Protein AF-A0A1I4JBT6-F1 (afdb_monomer_lite)

Sequence (128 aa):
MGLRDLIKQRRSRVLPEEVGDAAADVIPGFFIEGQVAPKYREHLLESYRKRDGNPPRRDDNGHLRSIDETRMDRAWNDVAEAMDRSEGDIRACVLNIYEDAGEYETKPARLRHDFNEILTRAATEIED

Organism: NCBI:txid553466

Foldseek 3Di:
DDPVVVQLVDDDPQDDPLLSVLLCVLQPCCPVPPAPLNVLSSQLLNQLVVQPPPAFDADPVRHTDDSLVRSNVRSLVVSCVVVVHDSVVNCCSNLVSDPFCVVDPGSSRSSSVSSVSSVVSSVVVVVD

Structure (mmCIF, N/CA/C/O backbone):
data_AF-A0A1I4JBT6-F1
#
_entry.id   AF-A0A1I4JBT6-F1
#
loop_
_atom_site.group_PDB
_atom_site.id
_atom_site.type_symbol
_atom_site.label_atom_id
_atom_site.label_alt_id
_atom_site.label_comp_id
_atom_site.label_asym_id
_atom_site.label_entity_id
_atom_site.label_seq_id
_atom_site.pdbx_PDB_ins_code
_atom_site.Cartn_x
_atom_site.Cartn_y
_atom_site.Cartn_z
_atom_site.occupancy
_atom_site.B_iso_or_equiv
_atom_site.auth_seq_id
_atom_site.auth_comp_id
_atom_site.auth_asym_id
_atom_site.auth_atom_id
_atom_site.pdbx_PDB_model_num
ATOM 1 N N . MET A 1 1 ? -13.920 4.698 27.760 1.00 48.34 1 MET A N 1
ATOM 2 C CA . MET A 1 1 ? -13.744 4.063 26.440 1.00 48.34 1 MET A CA 1
ATOM 3 C C . MET A 1 1 ? -12.628 4.832 25.755 1.00 48.34 1 MET A C 1
ATOM 5 O O . MET A 1 1 ? -12.794 6.028 25.537 1.00 48.34 1 MET A O 1
ATOM 9 N N . GLY A 1 2 ? -11.443 4.235 25.633 1.00 43.47 2 GLY A N 1
ATOM 10 C CA . GLY A 1 2 ? -10.240 4.940 25.181 1.00 43.47 2 GLY A CA 1
ATOM 11 C C . GLY A 1 2 ? -10.212 5.101 23.663 1.00 43.47 2 GLY A C 1
ATOM 12 O O . GLY A 1 2 ? -10.814 4.311 22.947 1.00 43.47 2 GLY A O 1
ATOM 13 N N . LEU A 1 3 ? -9.474 6.089 23.152 1.00 49.47 3 LEU A N 1
ATOM 14 C CA . LEU A 1 3 ? -9.271 6.285 21.707 1.00 49.47 3 LEU A CA 1
ATOM 15 C C . LEU A 1 3 ? -8.732 5.008 21.024 1.00 49.47 3 LEU A C 1
ATOM 17 O O . LEU A 1 3 ? -9.111 4.691 19.902 1.00 49.47 3 LEU A O 1
ATOM 21 N N . ARG A 1 4 ? -7.920 4.229 21.754 1.00 45.94 4 ARG A N 1
ATOM 22 C CA . ARG A 1 4 ? -7.448 2.896 21.349 1.00 45.94 4 ARG A CA 1
ATOM 23 C C . ARG A 1 4 ? -8.580 1.878 21.176 1.00 45.94 4 ARG A C 1
ATOM 25 O O . ARG A 1 4 ? -8.490 1.065 20.272 1.00 45.94 4 ARG A O 1
ATOM 32 N N . ASP A 1 5 ? -9.649 1.939 21.969 1.00 40.62 5 ASP A N 1
ATOM 33 C CA . ASP A 1 5 ? -10.802 1.030 21.842 1.00 40.62 5 ASP A CA 1
ATOM 34 C C . ASP A 1 5 ? -11.655 1.365 20.607 1.00 40.62 5 ASP A C 1
ATOM 36 O O . ASP A 1 5 ? -12.213 0.470 19.980 1.00 40.62 5 ASP A O 1
ATOM 40 N N . LEU A 1 6 ? -11.720 2.647 20.224 1.00 47.84 6 LEU A N 1
ATOM 41 C CA . LEU A 1 6 ? -12.375 3.109 18.991 1.00 47.84 6 LEU A CA 1
ATOM 42 C C . LEU A 1 6 ? -11.575 2.745 17.730 1.00 47.84 6 LEU A C 1
ATOM 44 O O . LEU A 1 6 ? -12.175 2.472 16.693 1.00 47.84 6 LEU A O 1
ATOM 48 N N . ILE A 1 7 ? -10.242 2.707 17.829 1.00 51.06 7 ILE A N 1
ATOM 49 C CA . ILE A 1 7 ? -9.345 2.228 16.765 1.00 51.06 7 ILE A CA 1
ATOM 50 C C . ILE A 1 7 ? -9.414 0.691 16.658 1.00 51.06 7 ILE A C 1
ATOM 52 O O . ILE A 1 7 ? -9.561 0.171 15.557 1.00 51.06 7 ILE A O 1
ATOM 56 N N . LYS A 1 8 ? -9.433 -0.032 17.791 1.00 43.25 8 LYS A N 1
ATOM 57 C CA . LYS A 1 8 ? -9.537 -1.507 17.857 1.00 43.25 8 LYS A CA 1
ATOM 58 C C . LYS A 1 8 ? -10.909 -2.075 17.476 1.00 43.25 8 LYS A C 1
ATOM 60 O O . LYS A 1 8 ? -11.010 -3.243 17.118 1.00 43.25 8 LYS A O 1
ATOM 65 N N . GLN A 1 9 ? -11.987 -1.289 17.533 1.00 44.94 9 GLN A N 1
ATOM 66 C CA . GLN A 1 9 ? -13.333 -1.773 17.184 1.00 44.94 9 GLN A CA 1
ATOM 67 C C . GLN A 1 9 ? -13.582 -1.963 15.676 1.00 44.94 9 GLN A C 1
ATOM 69 O O . GLN A 1 9 ? -14.668 -2.408 15.299 1.00 44.94 9 GLN A O 1
ATOM 74 N N . ARG A 1 10 ? -12.617 -1.669 14.794 1.00 53.09 10 ARG A N 1
ATOM 75 C CA . ARG A 1 10 ? -12.803 -1.759 13.336 1.00 53.09 10 ARG A CA 1
ATOM 76 C C . ARG A 1 10 ? -11.830 -2.728 12.695 1.00 53.09 10 ARG A C 1
ATOM 78 O O . ARG A 1 10 ? -10.871 -2.341 12.043 1.00 53.09 10 ARG A O 1
ATOM 85 N N . ARG A 1 11 ? -12.155 -4.012 12.843 1.00 56.38 11 ARG A N 1
ATOM 86 C CA . ARG A 1 11 ? -11.550 -5.090 12.059 1.00 56.38 11 ARG A CA 1
ATOM 87 C C . ARG A 1 11 ? -11.737 -4.800 10.568 1.00 56.38 11 ARG A C 1
ATOM 89 O O . ARG A 1 11 ? -12.875 -4.662 10.103 1.00 56.38 11 ARG A O 1
ATOM 96 N N . SER A 1 12 ? -10.630 -4.720 9.830 1.00 60.75 12 SER A N 1
ATOM 97 C CA . SER A 1 12 ? -10.657 -4.778 8.367 1.00 60.75 12 SER A CA 1
ATOM 98 C C . SER A 1 12 ? -11.437 -6.020 7.930 1.00 60.75 12 SER A C 1
ATOM 100 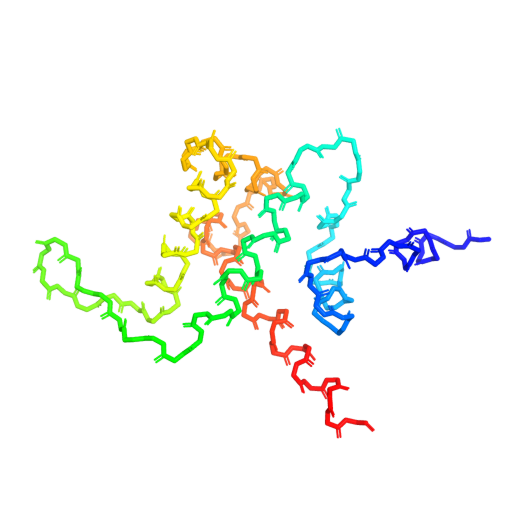O O . SER A 1 12 ? -11.332 -7.083 8.539 1.00 60.75 12 SER A O 1
ATOM 102 N N . ARG A 1 13 ? -12.244 -5.902 6.870 1.00 66.50 13 ARG A N 1
ATOM 103 C CA . ARG A 1 13 ? -12.911 -7.069 6.257 1.00 66.50 13 ARG A CA 1
ATOM 104 C C . ARG A 1 13 ? -12.031 -7.771 5.220 1.00 66.50 13 ARG A C 1
ATOM 106 O O . ARG A 1 13 ? -12.442 -8.796 4.685 1.00 66.50 13 ARG A O 1
ATOM 113 N N . VAL A 1 14 ? -10.883 -7.181 4.890 1.00 80.12 14 VAL A N 1
ATOM 114 C CA . VAL A 1 14 ? -10.028 -7.574 3.762 1.00 80.12 14 VAL A CA 1
ATOM 115 C C . VAL A 1 14 ? -8.659 -8.050 4.244 1.00 80.12 14 VAL A C 1
ATOM 117 O O . VAL A 1 14 ? -8.122 -9.000 3.678 1.00 80.12 14 VAL A O 1
ATOM 120 N N . LEU A 1 15 ? -8.110 -7.411 5.277 1.00 86.38 15 LEU A N 1
ATOM 121 C CA . LEU A 1 15 ? -6.817 -7.750 5.860 1.00 86.38 15 LEU A CA 1
ATOM 122 C C . LEU A 1 15 ? -6.984 -8.764 7.005 1.00 86.38 15 LEU A C 1
ATOM 124 O O . LEU A 1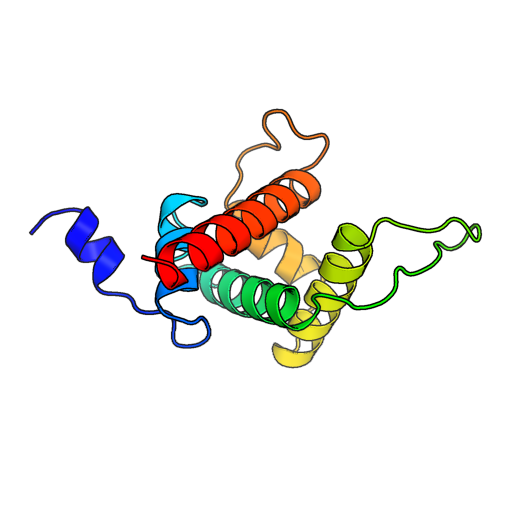 15 ? -7.983 -8.695 7.726 1.00 86.38 15 LEU A O 1
ATOM 128 N N . PRO A 1 16 ? -6.012 -9.675 7.202 1.00 88.88 16 PRO A N 1
ATOM 129 C CA . PRO A 1 16 ? -5.887 -10.431 8.447 1.00 88.88 16 PRO A CA 1
ATOM 130 C C . PRO A 1 16 ? -5.809 -9.515 9.675 1.00 88.88 16 PRO A C 1
ATOM 132 O O . PRO A 1 16 ? -5.438 -8.347 9.546 1.00 88.88 16 PRO A O 1
ATOM 135 N N . GLU A 1 17 ? -6.139 -10.047 10.853 1.00 85.44 17 GLU A N 1
ATOM 136 C CA . GLU A 1 17 ? -6.204 -9.271 12.100 1.00 85.44 17 GLU A CA 1
ATOM 137 C C . GLU A 1 17 ? -4.840 -8.655 12.439 1.00 85.44 17 GLU A C 1
ATOM 139 O O . GLU A 1 17 ? -4.748 -7.442 12.601 1.00 85.44 17 GLU A O 1
ATOM 144 N N . GLU A 1 18 ? -3.777 -9.453 12.375 1.00 88.88 18 GLU A N 1
ATOM 145 C CA . GLU A 1 18 ? -2.391 -9.049 12.626 1.00 88.88 18 GLU A CA 1
ATOM 146 C C . GLU A 1 18 ? -1.901 -7.956 11.658 1.00 88.88 18 GLU A C 1
ATOM 148 O O . GLU A 1 18 ? -1.221 -7.002 12.034 1.00 88.88 18 GLU A O 1
ATOM 153 N N . VAL A 1 19 ? -2.312 -8.029 10.389 1.00 90.50 19 VAL A N 1
ATOM 154 C CA . VAL A 1 19 ? -1.959 -7.015 9.385 1.00 90.50 19 VAL A CA 1
ATOM 155 C C . VAL A 1 19 ? -2.751 -5.729 9.616 1.00 90.50 19 VAL A C 1
ATOM 157 O O . VAL A 1 19 ? -2.228 -4.635 9.407 1.00 90.50 19 VAL A O 1
ATOM 160 N N . GLY A 1 20 ? -4.015 -5.849 10.025 1.00 88.56 20 GLY A N 1
ATOM 161 C CA . GLY A 1 20 ? -4.869 -4.713 10.352 1.00 88.56 20 GLY A CA 1
ATOM 162 C C . GLY A 1 20 ? -4.367 -3.940 11.570 1.00 88.56 20 GLY A C 1
ATOM 163 O O . GLY A 1 20 ? -4.287 -2.712 11.512 1.00 88.56 20 GLY A O 1
ATOM 164 N N . ASP A 1 21 ? -3.980 -4.646 12.631 1.00 87.88 21 ASP A N 1
ATOM 165 C CA . ASP A 1 21 ? -3.444 -4.045 13.854 1.00 87.88 21 ASP A CA 1
ATOM 166 C C . ASP A 1 21 ? -2.107 -3.342 13.575 1.00 87.88 21 ASP A C 1
ATOM 168 O O . ASP A 1 21 ? -1.967 -2.146 13.853 1.00 87.88 21 ASP A O 1
ATOM 172 N N . ALA A 1 22 ? -1.183 -4.011 12.876 1.00 89.94 22 ALA A N 1
ATOM 173 C CA . ALA A 1 22 ? 0.066 -3.392 12.437 1.00 89.94 22 ALA A CA 1
ATOM 174 C C . ALA A 1 22 ? -0.169 -2.169 11.522 1.00 89.94 22 ALA A C 1
ATOM 176 O O . ALA A 1 22 ? 0.532 -1.161 11.640 1.00 89.94 22 ALA A O 1
ATOM 177 N N . ALA A 1 23 ? -1.175 -2.204 10.639 1.00 90.06 23 ALA A N 1
ATOM 178 C CA . ALA A 1 23 ? -1.524 -1.071 9.777 1.00 90.06 23 ALA A CA 1
ATOM 179 C C . ALA A 1 23 ? -2.024 0.150 10.558 1.00 90.06 23 ALA A C 1
ATOM 181 O O . ALA A 1 23 ? -1.657 1.280 10.222 1.00 90.06 23 ALA A O 1
ATOM 182 N N . ALA A 1 24 ? -2.836 -0.063 11.598 1.00 87.94 24 ALA A N 1
ATOM 183 C CA . ALA A 1 24 ? -3.312 1.011 12.465 1.00 87.94 24 ALA A CA 1
ATOM 184 C C . ALA A 1 24 ? -2.170 1.675 13.251 1.00 87.94 24 ALA A C 1
ATOM 186 O O . ALA A 1 24 ? -2.219 2.885 13.489 1.00 87.94 24 ALA A O 1
ATOM 187 N N . ASP A 1 25 ? -1.155 0.894 13.625 1.00 88.19 25 ASP A N 1
ATOM 188 C CA . ASP A 1 25 ? -0.005 1.361 14.394 1.00 88.19 25 ASP A CA 1
ATOM 189 C C . ASP A 1 25 ? 1.033 2.100 13.539 1.00 88.19 25 ASP A C 1
ATOM 191 O O . ASP A 1 25 ? 1.557 3.130 13.968 1.00 88.19 25 ASP A O 1
ATOM 195 N N . VAL A 1 26 ? 1.335 1.601 12.335 1.00 90.25 26 VAL A N 1
ATOM 196 C CA . VAL A 1 26 ? 2.346 2.203 11.443 1.00 90.25 26 VAL A CA 1
ATOM 197 C C . VAL A 1 26 ? 1.809 3.446 10.739 1.00 90.25 26 VAL A C 1
ATOM 199 O O . VAL A 1 26 ? 2.521 4.440 10.608 1.00 90.25 26 VAL A O 1
ATOM 202 N N . ILE A 1 27 ? 0.548 3.421 10.298 1.00 88.81 27 ILE A N 1
ATOM 203 C CA . ILE A 1 27 ? -0.069 4.533 9.572 1.00 88.81 27 ILE A CA 1
ATOM 204 C C . ILE A 1 27 ? -1.241 5.074 10.403 1.00 88.81 27 ILE A C 1
ATOM 206 O O . ILE A 1 27 ? -2.383 4.620 10.245 1.00 88.81 27 ILE A O 1
ATOM 210 N N . PRO A 1 28 ? -1.007 6.090 11.260 1.00 81.12 28 PRO A N 1
ATOM 211 C CA . PRO A 1 28 ? -2.073 6.736 12.006 1.00 81.12 28 PRO A CA 1
ATOM 212 C C . PRO A 1 28 ? -3.166 7.236 11.062 1.00 81.12 28 PRO A C 1
ATOM 214 O O . PRO A 1 28 ? -2.955 8.103 10.217 1.00 81.12 28 PRO A O 1
ATOM 217 N N . GLY A 1 29 ? -4.356 6.663 11.204 1.00 80.06 29 GLY A N 1
ATOM 218 C CA . GLY A 1 29 ? -5.507 7.018 10.388 1.00 80.06 29 GLY A CA 1
ATOM 219 C C . GLY A 1 29 ? -5.731 6.162 9.142 1.00 80.06 29 GLY A C 1
ATOM 220 O O . GLY A 1 29 ? -6.561 6.519 8.298 1.00 80.06 29 GLY A O 1
ATOM 221 N N . PHE A 1 30 ? -5.062 5.009 9.051 1.00 83.56 30 PHE A N 1
ATOM 222 C CA . PHE A 1 30 ? -5.305 4.005 8.013 1.00 83.56 30 PHE A CA 1
ATOM 223 C C . PHE A 1 30 ? -6.809 3.716 7.825 1.00 83.56 30 PHE A C 1
ATOM 225 O O . PHE A 1 30 ? -7.297 3.690 6.694 1.00 83.56 30 PHE A O 1
ATOM 232 N N . PHE A 1 31 ? -7.555 3.648 8.938 1.00 80.00 31 PHE A N 1
ATOM 233 C CA . PHE A 1 31 ? -8.993 3.354 9.001 1.00 80.00 31 PHE A CA 1
ATOM 234 C C . PHE A 1 31 ? -9.907 4.566 9.308 1.00 80.00 31 PHE A C 1
ATOM 236 O O . PHE A 1 31 ? -11.003 4.378 9.842 1.00 80.00 31 PHE A O 1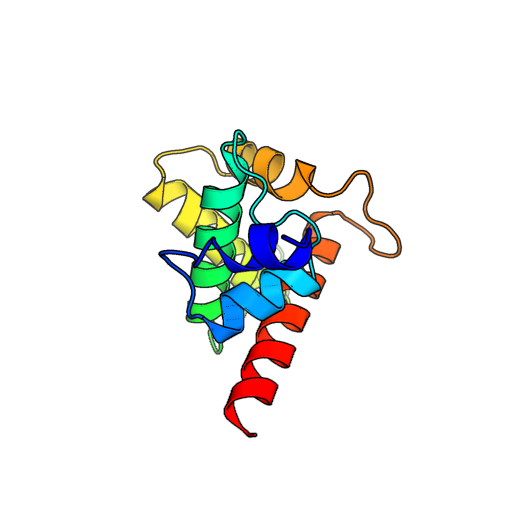
ATOM 243 N N . ILE A 1 32 ? -9.503 5.817 9.026 1.00 75.56 32 ILE A N 1
ATOM 244 C CA . ILE A 1 32 ? -10.375 6.992 9.276 1.00 75.56 32 ILE A CA 1
ATOM 245 C C . ILE A 1 32 ? -11.658 6.897 8.439 1.00 75.56 32 ILE A C 1
ATOM 247 O O . ILE A 1 32 ? -11.655 7.118 7.228 1.00 75.56 32 ILE A O 1
ATOM 251 N N . GLU A 1 33 ? -12.775 6.590 9.099 1.00 57.81 33 GLU A N 1
ATOM 252 C CA . GLU A 1 33 ? -14.088 6.518 8.460 1.00 57.81 33 GLU A CA 1
ATOM 253 C C . GLU A 1 33 ? -14.596 7.876 7.964 1.00 57.81 33 GLU A C 1
ATOM 255 O O . GLU A 1 33 ? -14.210 8.937 8.450 1.00 57.81 33 GLU A O 1
ATOM 260 N N . GLY A 1 34 ? -15.499 7.830 6.982 1.00 56.75 34 GLY A N 1
ATOM 261 C CA . GLY A 1 34 ? -16.052 9.016 6.321 1.00 56.75 34 GLY A CA 1
ATOM 262 C C . GLY A 1 34 ? -15.246 9.467 5.101 1.00 56.75 34 GLY A C 1
ATOM 263 O O . GLY A 1 34 ? -15.722 10.294 4.328 1.00 56.75 34 GLY A O 1
ATOM 264 N N . GLN A 1 35 ? -14.071 8.876 4.874 1.00 63.69 35 GLN A N 1
ATOM 265 C CA . GLN A 1 35 ? -13.311 9.018 3.635 1.00 63.69 35 GLN A CA 1
ATOM 266 C C . GLN A 1 35 ? -13.447 7.752 2.778 1.00 63.69 35 GLN A C 1
ATOM 268 O O . GLN A 1 35 ? -13.641 6.657 3.296 1.00 63.69 35 GLN A O 1
ATOM 273 N N . VAL A 1 36 ? -13.350 7.884 1.451 1.00 63.56 36 VAL A N 1
ATOM 274 C CA . VAL A 1 36 ? -13.318 6.728 0.524 1.00 63.56 36 VAL A CA 1
ATOM 275 C C . VAL A 1 36 ? -11.960 6.013 0.585 1.00 63.56 36 VAL A C 1
ATOM 277 O O . VAL A 1 36 ? -11.860 4.810 0.354 1.00 63.56 36 VAL A O 1
ATOM 280 N N . ALA A 1 37 ? -10.916 6.752 0.959 1.00 75.00 37 ALA A N 1
ATOM 281 C CA . ALA A 1 37 ? -9.531 6.307 0.957 1.00 75.00 37 ALA A CA 1
ATOM 282 C C . ALA A 1 37 ? -9.190 5.066 1.817 1.00 75.00 37 ALA A C 1
ATOM 284 O O . ALA A 1 37 ? -8.344 4.300 1.359 1.00 75.00 37 ALA A O 1
ATOM 285 N N . PRO A 1 38 ? -9.812 4.793 2.987 1.00 81.69 38 PRO A N 1
ATOM 286 C CA . PRO A 1 38 ? -9.532 3.592 3.779 1.00 81.69 38 PRO A CA 1
ATOM 287 C C . PRO A 1 38 ? -9.740 2.303 2.988 1.00 81.69 38 PRO A C 1
ATOM 289 O O . PRO A 1 38 ? -8.865 1.447 2.981 1.00 81.69 38 PRO A O 1
ATOM 292 N N . LYS A 1 39 ? -10.825 2.212 2.203 1.00 87.19 39 LYS A N 1
ATOM 293 C CA . LYS A 1 39 ? -11.080 1.032 1.364 1.00 87.19 39 LYS A CA 1
ATOM 294 C C . LYS A 1 39 ? -9.954 0.815 0.359 1.00 87.19 39 LYS A C 1
ATOM 296 O O . LYS A 1 39 ? -9.474 -0.301 0.207 1.00 87.19 39 LYS A O 1
ATOM 301 N N . TYR A 1 40 ? -9.504 1.877 -0.307 1.00 90.69 40 TYR A N 1
ATOM 302 C CA . TYR A 1 40 ? -8.393 1.769 -1.250 1.00 90.69 40 TYR A CA 1
ATOM 303 C C . TYR A 1 40 ? -7.091 1.365 -0.557 1.00 90.69 40 TYR A C 1
ATOM 305 O O . TYR A 1 40 ? -6.374 0.535 -1.100 1.00 90.69 40 TYR A O 1
ATOM 313 N N . ARG A 1 41 ? -6.807 1.886 0.644 1.00 91.50 41 ARG A N 1
ATOM 314 C CA . ARG A 1 41 ? -5.619 1.514 1.432 1.00 91.50 41 ARG A CA 1
ATOM 315 C C . ARG A 1 41 ? -5.648 0.046 1.850 1.00 91.50 41 ARG A C 1
ATOM 317 O O . ARG A 1 41 ? -4.655 -0.645 1.658 1.00 91.50 41 ARG A O 1
ATOM 324 N N . GLU A 1 42 ? -6.788 -0.437 2.341 1.00 91.94 42 GLU A N 1
ATOM 325 C CA . GLU A 1 42 ? -6.986 -1.843 2.713 1.00 91.94 42 GLU A CA 1
ATOM 326 C C . GLU A 1 42 ? -6.785 -2.776 1.514 1.00 91.94 42 GLU A C 1
ATOM 328 O O . GLU A 1 42 ? -5.987 -3.712 1.576 1.00 91.94 42 GLU A O 1
ATOM 333 N N . HIS A 1 43 ? -7.459 -2.496 0.394 1.00 92.06 43 HIS A N 1
ATOM 334 C CA . HIS A 1 43 ? -7.319 -3.296 -0.822 1.00 92.06 43 HIS A CA 1
ATOM 335 C C . HIS A 1 43 ? -5.901 -3.233 -1.394 1.00 92.06 43 HIS A C 1
ATOM 337 O O . HIS A 1 43 ? -5.400 -4.247 -1.878 1.00 92.06 43 HIS A O 1
ATOM 343 N N . LEU A 1 44 ? -5.237 -2.078 -1.315 1.00 94.25 44 LEU A N 1
ATOM 344 C CA . LEU A 1 44 ? -3.868 -1.915 -1.792 1.00 94.25 44 LEU A CA 1
ATOM 345 C C . LEU A 1 44 ? -2.874 -2.690 -0.937 1.00 94.25 44 LEU A C 1
ATOM 347 O O . LEU A 1 44 ? -2.038 -3.389 -1.499 1.00 94.25 44 LEU A O 1
ATOM 351 N N . LEU A 1 45 ? -2.978 -2.615 0.390 1.00 94.56 45 LEU A N 1
ATOM 352 C CA . LEU A 1 45 ? -2.112 -3.368 1.292 1.00 94.56 45 LEU A CA 1
ATOM 353 C C . LEU A 1 45 ? -2.308 -4.876 1.117 1.00 94.56 45 LEU A C 1
ATOM 355 O O . LEU A 1 45 ? -1.329 -5.612 1.033 1.00 94.56 45 LEU A O 1
ATOM 359 N N . GLU A 1 46 ? -3.548 -5.342 0.964 1.00 94.19 46 GLU A N 1
ATOM 360 C CA . GLU A 1 46 ? -3.823 -6.760 0.715 1.00 94.19 46 GLU A CA 1
ATOM 361 C C . GLU A 1 46 ? -3.277 -7.223 -0.644 1.00 94.19 46 GLU A C 1
ATOM 363 O O . GLU A 1 46 ? -2.668 -8.289 -0.769 1.00 94.19 46 GLU A O 1
ATOM 368 N N . SER A 1 47 ? -3.475 -6.404 -1.675 1.00 93.31 47 SER A N 1
ATOM 369 C CA . SER A 1 47 ? -2.979 -6.639 -3.031 1.00 93.31 47 SER A CA 1
ATOM 370 C C . SER A 1 47 ? -1.448 -6.625 -3.092 1.00 93.31 47 SER A C 1
ATOM 372 O O . SER A 1 47 ? -0.839 -7.433 -3.797 1.00 93.31 47 SER A O 1
ATOM 374 N N . TYR A 1 48 ? -0.814 -5.747 -2.313 1.00 94.88 48 TYR A N 1
ATOM 375 C CA . TYR A 1 48 ? 0.627 -5.704 -2.116 1.00 94.88 48 TYR A CA 1
ATOM 376 C C . TYR A 1 48 ? 1.092 -6.973 -1.403 1.00 94.88 48 TYR A C 1
ATOM 378 O O . TYR A 1 48 ? 1.917 -7.705 -1.948 1.00 94.88 48 TYR A O 1
ATOM 386 N N . ARG A 1 49 ? 0.502 -7.319 -0.253 1.00 93.44 49 ARG A N 1
ATOM 387 C CA . ARG A 1 49 ? 0.815 -8.523 0.533 1.00 93.44 49 ARG A CA 1
ATOM 388 C C . ARG A 1 49 ? 0.846 -9.786 -0.326 1.00 93.44 49 ARG A C 1
ATOM 390 O O . ARG A 1 49 ? 1.874 -10.452 -0.375 1.00 93.44 49 ARG A O 1
ATOM 397 N N . LYS A 1 50 ? -0.219 -10.040 -1.093 1.00 91.25 50 LYS A N 1
ATOM 398 C CA . LYS A 1 50 ? -0.368 -11.220 -1.971 1.00 91.25 50 LYS A CA 1
ATOM 399 C C . LYS A 1 50 ? 0.693 -11.360 -3.062 1.00 91.25 50 LYS A C 1
ATOM 401 O O . LYS A 1 50 ? 0.817 -12.424 -3.658 1.00 91.25 50 LYS A O 1
ATOM 406 N N . ARG A 1 51 ? 1.428 -10.290 -3.361 1.00 87.12 51 ARG A N 1
ATOM 407 C CA . ARG A 1 51 ? 2.434 -10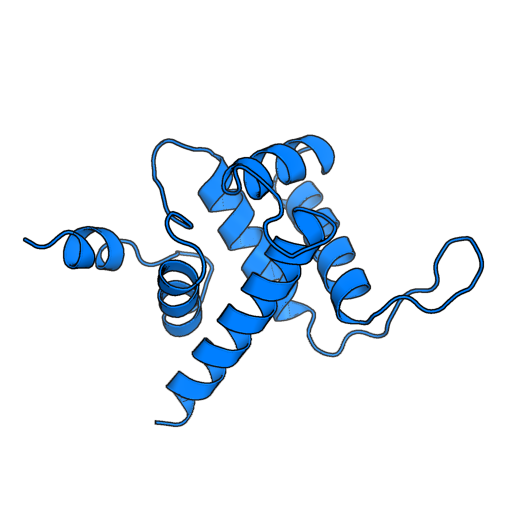.254 -4.428 1.00 87.12 51 ARG A CA 1
ATOM 408 C C . ARG A 1 51 ? 3.857 -10.507 -3.971 1.00 87.12 51 ARG A C 1
ATOM 410 O O . ARG A 1 51 ? 4.773 -10.306 -4.775 1.00 87.12 51 ARG A O 1
ATOM 417 N N . ASP A 1 52 ? 4.036 -10.899 -2.720 1.00 84.62 52 ASP A N 1
ATOM 418 C CA . ASP A 1 52 ? 5.348 -11.272 -2.225 1.00 84.62 52 ASP A CA 1
ATOM 419 C C . ASP A 1 52 ? 5.980 -12.380 -3.086 1.00 84.62 52 ASP A C 1
ATOM 421 O O . ASP A 1 52 ? 5.283 -13.260 -3.592 1.00 84.62 52 ASP A O 1
ATOM 425 N N . GLY A 1 53 ? 7.291 -12.298 -3.320 1.00 77.00 53 GLY A N 1
ATOM 426 C CA . GLY A 1 53 ? 8.028 -13.273 -4.138 1.00 77.00 53 GLY A CA 1
ATOM 427 C C . GLY A 1 53 ? 7.861 -13.162 -5.663 1.00 77.00 53 GLY A C 1
ATOM 428 O O . GLY A 1 53 ? 8.481 -13.930 -6.401 1.00 77.00 53 GLY A O 1
ATOM 429 N N . ASN A 1 54 ? 7.078 -12.208 -6.181 1.00 80.88 54 ASN A N 1
ATOM 430 C CA . ASN A 1 54 ? 6.976 -12.018 -7.630 1.00 80.88 54 ASN A CA 1
ATOM 431 C C . ASN A 1 54 ? 8.258 -11.410 -8.233 1.00 80.88 54 ASN A C 1
ATOM 433 O O . ASN A 1 54 ? 8.827 -10.479 -7.660 1.00 80.88 54 ASN A O 1
ATOM 437 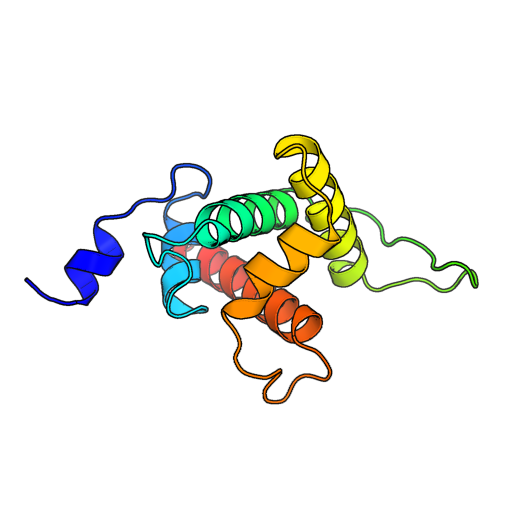N N . PRO A 1 55 ? 8.666 -11.826 -9.449 1.00 79.88 55 PRO A N 1
ATOM 438 C CA . PRO A 1 55 ? 9.885 -11.319 -10.065 1.00 79.88 55 PRO A CA 1
ATOM 439 C C . PRO A 1 55 ? 9.778 -9.818 -10.393 1.00 79.88 55 PRO A C 1
ATOM 441 O O . PRO A 1 55 ? 8.681 -9.341 -10.749 1.00 79.88 55 PRO A O 1
ATOM 444 N N . PRO A 1 56 ? 10.903 -9.078 -10.313 1.00 84.75 56 PRO A N 1
ATOM 445 C CA . PRO A 1 56 ? 10.958 -7.665 -10.668 1.00 84.75 56 PRO A CA 1
ATOM 446 C C . PRO A 1 56 ? 10.653 -7.453 -12.155 1.00 84.75 56 PRO A C 1
ATOM 448 O O . PRO A 1 56 ? 10.921 -8.317 -12.996 1.00 84.75 56 PRO A O 1
ATOM 451 N N . ARG A 1 57 ? 10.080 -6.294 -12.492 1.00 80.38 57 ARG A N 1
ATOM 452 C CA . ARG A 1 57 ? 9.888 -5.866 -13.884 1.00 80.38 57 ARG A CA 1
ATOM 453 C C . ARG A 1 57 ? 11.081 -5.039 -14.351 1.00 80.38 57 ARG A C 1
ATOM 455 O O . ARG A 1 57 ? 11.794 -4.439 -13.549 1.00 80.38 57 ARG A O 1
ATOM 462 N N . ARG A 1 58 ? 11.275 -5.011 -15.668 1.00 83.56 58 ARG A N 1
ATOM 463 C CA . ARG A 1 58 ? 12.156 -4.033 -16.305 1.00 83.56 58 ARG A CA 1
ATOM 464 C C . ARG A 1 58 ? 11.381 -2.743 -16.561 1.00 83.56 58 ARG A C 1
ATOM 466 O O . ARG A 1 58 ? 10.178 -2.809 -16.813 1.00 83.56 58 ARG A O 1
ATOM 473 N N . ASP A 1 59 ? 12.054 -1.607 -16.443 1.00 81.50 59 ASP A N 1
ATOM 474 C CA . ASP A 1 59 ? 11.540 -0.321 -16.911 1.00 81.50 59 ASP A CA 1
ATOM 475 C C . ASP A 1 59 ? 11.589 -0.232 -18.450 1.00 81.50 59 ASP A C 1
ATOM 477 O O . ASP A 1 59 ? 12.084 -1.140 -19.128 1.00 81.50 59 ASP A O 1
ATOM 481 N N . ASP A 1 60 ? 11.094 0.879 -18.998 1.00 82.06 60 ASP A N 1
ATOM 482 C CA . ASP A 1 60 ? 11.068 1.132 -20.446 1.00 82.06 60 ASP A CA 1
ATOM 483 C C . ASP A 1 60 ? 12.475 1.239 -21.066 1.00 82.06 60 ASP A C 1
ATOM 485 O O . ASP A 1 60 ? 12.642 1.077 -22.274 1.00 82.06 60 ASP A O 1
ATOM 489 N N . ASN A 1 61 ? 13.502 1.453 -20.237 1.00 83.06 61 ASN A N 1
ATOM 490 C CA . ASN A 1 61 ? 14.910 1.508 -20.628 1.00 83.06 61 ASN A CA 1
ATOM 491 C C . ASN A 1 61 ? 15.626 0.152 -20.459 1.00 83.06 61 ASN A C 1
ATOM 493 O O . ASN A 1 61 ? 16.823 0.038 -20.722 1.00 83.06 61 ASN A O 1
ATOM 497 N N . GLY A 1 62 ? 14.910 -0.890 -20.025 1.00 82.00 62 GLY A N 1
ATOM 498 C CA . GLY A 1 62 ? 15.437 -2.234 -19.817 1.00 82.00 62 GLY A CA 1
ATOM 499 C C . GLY A 1 62 ? 16.139 -2.468 -18.473 1.00 82.00 62 GLY A C 1
ATOM 500 O O . GLY A 1 62 ? 16.636 -3.585 -18.262 1.00 82.00 62 GLY A O 1
ATOM 501 N N . HIS A 1 63 ? 16.166 -1.490 -17.562 1.00 82.81 63 HIS A N 1
ATOM 502 C CA . HIS A 1 63 ? 16.731 -1.624 -16.217 1.00 82.81 63 HIS A CA 1
ATOM 503 C C . HIS A 1 63 ? 15.796 -2.396 -15.292 1.00 82.81 63 HIS A C 1
ATOM 505 O O . HIS A 1 63 ? 14.580 -2.229 -15.325 1.00 82.81 63 HIS A O 1
ATOM 511 N N . LEU A 1 64 ? 16.367 -3.238 -14.431 1.00 82.56 64 LEU A N 1
ATOM 512 C CA . LEU A 1 64 ? 15.607 -3.941 -13.401 1.00 82.56 64 LEU A CA 1
ATOM 513 C C . LEU A 1 64 ? 15.148 -2.956 -12.325 1.00 82.56 64 LEU A C 1
ATOM 515 O O . LEU A 1 64 ? 15.972 -2.296 -11.696 1.00 82.56 64 LEU A O 1
ATOM 519 N N . ARG A 1 65 ? 13.836 -2.898 -12.093 1.00 81.38 65 ARG A N 1
ATOM 520 C CA . ARG A 1 65 ? 13.257 -2.176 -10.958 1.00 81.38 65 ARG A CA 1
ATOM 521 C C . ARG A 1 65 ? 13.343 -3.014 -9.693 1.00 81.38 65 ARG A C 1
ATOM 523 O O . ARG A 1 65 ? 13.443 -4.242 -9.763 1.00 81.38 65 ARG A O 1
ATOM 530 N N . SER A 1 66 ? 13.269 -2.364 -8.532 1.00 85.69 66 SER A N 1
ATOM 531 C CA . SER A 1 66 ? 13.224 -3.109 -7.273 1.00 85.69 66 SER A CA 1
ATOM 532 C C . SER A 1 66 ? 11.972 -3.996 -7.205 1.00 85.69 66 SER A C 1
ATOM 534 O O . SER A 1 66 ? 10.947 -3.744 -7.859 1.00 85.69 66 SER A O 1
ATOM 536 N N . ILE A 1 67 ? 12.068 -5.071 -6.420 1.00 88.38 67 ILE A N 1
ATOM 537 C CA . ILE A 1 67 ? 10.958 -6.006 -6.207 1.00 88.38 67 ILE A CA 1
ATOM 538 C C . ILE A 1 67 ? 9.764 -5.250 -5.619 1.00 88.38 67 ILE A C 1
ATOM 540 O O . ILE A 1 67 ? 8.666 -5.350 -6.159 1.00 88.38 67 ILE A O 1
ATOM 544 N N . ASP A 1 68 ? 9.996 -4.415 -4.608 1.00 87.81 68 ASP A N 1
ATOM 545 C CA . ASP A 1 68 ? 8.941 -3.675 -3.912 1.00 87.81 68 ASP A CA 1
ATOM 546 C C . ASP A 1 68 ? 8.272 -2.618 -4.794 1.00 87.81 68 ASP A C 1
ATOM 548 O O . ASP A 1 68 ? 7.056 -2.442 -4.746 1.00 87.81 68 ASP A O 1
ATOM 552 N N . GLU A 1 69 ? 9.024 -1.937 -5.661 1.00 86.94 69 GLU A N 1
ATOM 553 C CA . GLU A 1 69 ? 8.437 -1.027 -6.653 1.00 86.94 69 GLU A CA 1
ATOM 554 C C . GLU A 1 69 ? 7.546 -1.765 -7.638 1.00 86.94 69 GLU A C 1
ATOM 556 O O . GLU A 1 69 ? 6.425 -1.343 -7.915 1.00 86.94 69 GLU A O 1
ATOM 561 N N . THR A 1 70 ? 8.034 -2.896 -8.144 1.00 89.19 70 THR A N 1
ATOM 562 C CA . THR A 1 70 ? 7.263 -3.729 -9.063 1.00 89.19 70 THR A CA 1
ATOM 563 C C . THR A 1 70 ? 5.999 -4.256 -8.382 1.00 89.19 70 THR A C 1
ATOM 565 O O . THR A 1 70 ? 4.923 -4.303 -8.983 1.00 89.19 70 THR A O 1
ATOM 568 N N . ARG A 1 71 ? 6.128 -4.674 -7.124 1.00 91.56 71 ARG A N 1
ATOM 569 C CA . ARG A 1 71 ? 5.045 -5.177 -6.283 1.00 91.56 71 ARG A CA 1
ATOM 570 C C . ARG A 1 71 ? 3.981 -4.105 -6.064 1.00 91.56 71 ARG A C 1
ATOM 572 O O . ARG A 1 71 ? 2.803 -4.387 -6.271 1.00 91.56 71 ARG A O 1
ATOM 579 N N . MET A 1 72 ? 4.404 -2.887 -5.732 1.00 92.75 72 MET A N 1
ATOM 580 C CA . MET A 1 72 ? 3.534 -1.730 -5.529 1.00 92.75 72 MET A CA 1
ATOM 581 C C . MET A 1 72 ? 2.800 -1.335 -6.815 1.00 92.75 72 MET A C 1
ATOM 583 O O . MET A 1 72 ? 1.583 -1.188 -6.800 1.00 92.75 72 MET A O 1
ATOM 587 N N . ASP A 1 73 ? 3.492 -1.250 -7.951 1.00 91.06 73 ASP A N 1
ATOM 588 C CA . ASP A 1 73 ? 2.856 -0.892 -9.226 1.00 91.06 73 ASP A CA 1
ATOM 589 C C . ASP A 1 73 ? 1.808 -1.908 -9.668 1.00 91.06 73 ASP A C 1
ATOM 591 O O . ASP A 1 73 ? 0.733 -1.544 -10.144 1.00 91.06 73 ASP A O 1
ATOM 595 N N . ARG A 1 74 ? 2.083 -3.201 -9.488 1.00 92.19 74 ARG A N 1
ATOM 596 C CA . ARG A 1 74 ? 1.071 -4.221 -9.767 1.00 92.19 74 ARG A CA 1
ATOM 597 C C . ARG A 1 74 ? -0.098 -4.138 -8.777 1.00 92.19 74 ARG A C 1
ATOM 599 O O . ARG A 1 74 ? -1.226 -4.392 -9.181 1.00 92.19 74 ARG A O 1
ATOM 606 N N . ALA A 1 75 ? 0.150 -3.784 -7.514 1.00 94.44 75 ALA A N 1
ATOM 607 C CA . ALA A 1 75 ? -0.915 -3.608 -6.531 1.00 94.44 75 ALA A CA 1
ATOM 608 C C . ALA A 1 75 ? -1.843 -2.439 -6.896 1.00 94.44 75 ALA A C 1
ATOM 610 O O . ALA A 1 75 ? -3.060 -2.594 -6.813 1.00 94.44 75 ALA A O 1
ATOM 611 N N . TRP A 1 76 ? -1.290 -1.313 -7.361 1.00 94.31 76 TRP A N 1
ATOM 612 C CA . TRP A 1 76 ? -2.074 -0.173 -7.845 1.00 94.31 76 TRP A CA 1
ATOM 613 C C . TRP A 1 76 ? -2.999 -0.547 -9.003 1.00 94.31 76 TRP A C 1
ATOM 615 O O . TRP A 1 76 ? -4.186 -0.227 -8.954 1.00 94.31 76 TRP A O 1
ATOM 625 N N . ASN A 1 77 ? -2.471 -1.263 -10.001 1.00 93.31 77 ASN A N 1
ATOM 626 C CA . ASN A 1 77 ? -3.248 -1.708 -11.159 1.00 93.31 77 ASN A CA 1
ATOM 627 C C . ASN A 1 77 ? -4.420 -2.614 -10.752 1.00 93.31 77 ASN A C 1
ATOM 629 O O . ASN A 1 77 ? -5.547 -2.387 -11.179 1.00 93.31 77 ASN A O 1
ATOM 633 N 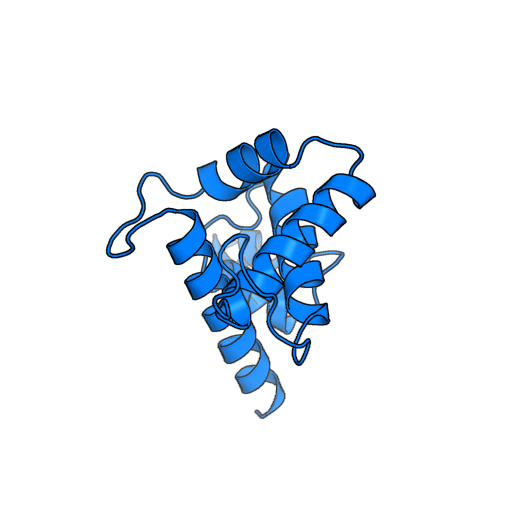N . ASP A 1 78 ? -4.181 -3.585 -9.870 1.00 92.88 78 ASP A N 1
ATOM 634 C CA . ASP A 1 78 ? -5.238 -4.486 -9.402 1.00 92.88 78 ASP A CA 1
ATOM 635 C C . ASP A 1 78 ? -6.347 -3.768 -8.649 1.00 92.88 78 ASP A C 1
ATOM 637 O O . ASP A 1 78 ? -7.516 -4.103 -8.801 1.00 92.88 78 ASP A O 1
ATOM 641 N N . VAL A 1 79 ? -5.992 -2.803 -7.798 1.00 93.25 79 VAL A N 1
ATOM 642 C CA . VAL A 1 79 ? -7.001 -2.051 -7.047 1.00 93.25 79 VAL A CA 1
ATOM 643 C C . VAL A 1 79 ? -7.786 -1.139 -7.985 1.00 93.25 79 VAL A C 1
ATOM 645 O O . VAL A 1 79 ? -8.993 -0.999 -7.809 1.00 93.25 79 VAL A O 1
ATOM 648 N N . ALA A 1 80 ? -7.132 -0.554 -8.991 1.00 93.12 80 ALA A N 1
ATOM 649 C CA . ALA A 1 80 ? -7.798 0.223 -10.031 1.00 93.12 80 ALA A CA 1
ATOM 650 C C . ALA A 1 80 ? -8.823 -0.614 -10.804 1.00 93.12 80 ALA A C 1
ATOM 652 O O . ALA A 1 80 ? -9.975 -0.198 -10.937 1.00 93.12 80 ALA A O 1
ATOM 653 N N . GLU A 1 81 ? -8.436 -1.820 -11.220 1.00 92.75 81 GLU A N 1
ATOM 654 C CA . GLU A 1 81 ? -9.322 -2.764 -11.899 1.00 92.75 81 GLU A CA 1
ATOM 655 C C . GLU A 1 81 ? -10.462 -3.240 -10.985 1.00 92.75 81 GLU A C 1
ATOM 657 O O . GLU A 1 81 ? -11.632 -3.154 -11.352 1.00 92.75 81 GLU A O 1
ATOM 662 N N . ALA A 1 82 ? -10.148 -3.674 -9.762 1.00 90.19 82 ALA A N 1
ATOM 663 C CA . ALA A 1 82 ? -11.135 -4.205 -8.822 1.00 90.19 82 ALA A CA 1
ATOM 664 C C . ALA A 1 82 ? -12.171 -3.162 -8.372 1.00 90.19 82 ALA A C 1
ATOM 666 O O . ALA A 1 82 ? -13.300 -3.521 -8.037 1.00 90.19 82 ALA A O 1
ATOM 667 N N . MET A 1 83 ? -11.790 -1.883 -8.336 1.00 87.88 83 MET A N 1
ATOM 668 C CA . MET A 1 83 ? -12.654 -0.792 -7.882 1.00 87.88 83 MET A CA 1
ATOM 669 C C . MET A 1 83 ? -13.305 -0.015 -9.033 1.00 87.88 83 MET A C 1
ATOM 671 O O . MET A 1 83 ? -14.069 0.909 -8.750 1.00 87.88 83 MET A O 1
ATOM 675 N N . ASP A 1 84 ? -13.019 -0.369 -10.293 1.00 90.69 84 ASP A N 1
ATOM 676 C CA . ASP A 1 84 ? -13.484 0.337 -11.496 1.00 90.69 84 ASP A CA 1
ATOM 677 C C . ASP A 1 84 ? -13.214 1.855 -11.415 1.00 90.69 84 ASP A C 1
ATOM 679 O O . ASP A 1 84 ? -14.104 2.719 -11.486 1.00 90.69 84 ASP A O 1
ATOM 683 N N . ARG A 1 85 ? -11.952 2.197 -11.131 1.00 91.69 85 ARG A N 1
ATOM 684 C CA . ARG A 1 85 ? -11.487 3.576 -10.924 1.00 91.69 85 ARG A CA 1
ATOM 685 C C . ARG A 1 85 ? -10.120 3.796 -11.546 1.00 91.69 85 ARG A C 1
ATOM 687 O O . ARG A 1 85 ? -9.339 2.867 -11.712 1.00 91.69 85 ARG A O 1
ATOM 694 N N . SER A 1 86 ? -9.817 5.055 -11.863 1.00 93.06 86 SER A N 1
ATOM 695 C CA . SER A 1 86 ? -8.498 5.399 -12.380 1.00 93.06 86 SER A CA 1
ATOM 696 C C . SER A 1 86 ? -7.430 5.208 -11.300 1.00 93.06 86 SER A C 1
ATOM 698 O O . SER A 1 86 ? -7.635 5.530 -10.124 1.00 93.06 86 SER A O 1
ATOM 700 N N . GLU A 1 87 ? -6.260 4.718 -11.710 1.00 93.12 87 GLU A N 1
ATOM 701 C CA . GLU A 1 87 ? -5.112 4.592 -10.811 1.00 93.12 87 GLU A CA 1
ATOM 702 C C . GLU A 1 87 ? -4.722 5.954 -10.213 1.00 93.12 87 GLU A C 1
ATOM 704 O O . GLU A 1 87 ? -4.375 6.040 -9.038 1.00 93.12 87 GLU A O 1
ATOM 709 N N . GLY A 1 88 ? -4.836 7.033 -10.997 1.00 92.19 88 GLY A N 1
ATOM 710 C CA . GLY A 1 88 ? -4.552 8.398 -10.550 1.00 92.19 88 GLY A CA 1
ATOM 711 C C . GLY A 1 88 ? -5.440 8.847 -9.387 1.00 92.19 88 GLY A C 1
ATOM 712 O O . GLY A 1 88 ? -4.924 9.362 -8.393 1.00 92.19 88 GLY A O 1
ATOM 713 N N . ASP A 1 89 ? -6.750 8.592 -9.463 1.00 90.31 89 ASP A N 1
ATOM 714 C CA . ASP A 1 89 ? -7.696 8.952 -8.397 1.00 90.31 89 ASP A CA 1
ATOM 715 C C . ASP A 1 89 ? -7.443 8.141 -7.125 1.00 90.31 89 ASP A C 1
ATOM 717 O O . ASP A 1 89 ? -7.466 8.680 -6.014 1.00 90.31 89 ASP A O 1
ATOM 721 N N . ILE A 1 90 ? -7.167 6.843 -7.283 1.00 91.69 90 ILE A N 1
ATOM 722 C CA . ILE A 1 90 ? -6.835 5.953 -6.169 1.00 91.69 90 ILE A CA 1
ATOM 723 C C . ILE A 1 90 ? -5.530 6.398 -5.503 1.00 91.69 90 ILE A C 1
ATOM 725 O O . ILE A 1 90 ? -5.501 6.541 -4.279 1.00 91.69 90 ILE A O 1
ATOM 729 N N . ARG A 1 91 ? -4.478 6.689 -6.282 1.00 93.06 91 ARG A N 1
ATOM 730 C CA . ARG A 1 91 ? -3.201 7.213 -5.773 1.00 93.06 91 ARG A CA 1
ATOM 731 C C . ARG A 1 91 ? -3.412 8.504 -4.991 1.00 93.06 91 ARG A C 1
ATOM 733 O O . ARG A 1 91 ? -2.944 8.599 -3.859 1.00 93.06 91 ARG A O 1
ATOM 740 N N . ALA A 1 92 ? -4.145 9.467 -5.551 1.00 90.12 92 ALA A N 1
ATOM 741 C CA . ALA A 1 92 ? -4.451 10.720 -4.865 1.00 90.12 92 ALA A CA 1
ATOM 742 C C . ALA A 1 92 ? -5.172 10.467 -3.530 1.00 90.12 92 ALA A C 1
ATOM 744 O O . ALA A 1 92 ? -4.747 10.962 -2.489 1.00 90.12 92 ALA A O 1
ATOM 745 N N . CYS A 1 93 ? -6.209 9.624 -3.525 1.00 90.12 93 CYS A N 1
ATOM 746 C CA . CYS A 1 93 ? -6.954 9.297 -2.308 1.00 90.12 93 CYS A CA 1
ATOM 747 C C . CYS A 1 93 ? -6.088 8.612 -1.243 1.00 90.12 93 CYS A C 1
ATOM 749 O O . CYS A 1 93 ? -6.136 8.979 -0.067 1.00 90.12 93 CYS A O 1
ATOM 751 N N . VAL A 1 94 ? -5.304 7.608 -1.637 1.00 91.25 94 VAL A N 1
ATOM 752 C CA . VAL A 1 94 ? -4.469 6.843 -0.708 1.00 91.25 94 VAL A CA 1
ATOM 753 C C . VAL A 1 94 ? -3.403 7.742 -0.090 1.00 91.25 94 VAL A C 1
ATOM 755 O O . VAL A 1 94 ? -3.291 7.772 1.136 1.00 91.25 94 VAL A O 1
ATOM 758 N N . LEU A 1 95 ? -2.690 8.513 -0.917 1.00 91.75 95 LEU A N 1
ATOM 759 C CA . LEU A 1 95 ? -1.546 9.332 -0.504 1.00 91.75 95 LEU A CA 1
ATOM 760 C C . LEU A 1 95 ? -1.936 10.607 0.252 1.00 91.75 95 LEU A C 1
ATOM 762 O O . LEU A 1 95 ? -1.081 11.183 0.919 1.00 91.75 95 LEU A O 1
ATOM 766 N N . ASN A 1 96 ? -3.207 11.021 0.208 1.00 89.94 96 ASN A N 1
ATOM 767 C CA . ASN A 1 96 ? -3.722 12.154 0.987 1.00 89.94 96 ASN A CA 1
ATOM 768 C C . ASN A 1 96 ? -3.634 11.960 2.511 1.00 89.94 96 ASN A C 1
ATOM 770 O O . ASN A 1 96 ? -3.859 12.915 3.245 1.00 89.94 96 ASN A O 1
ATOM 774 N N . ILE A 1 97 ? -3.315 10.753 2.997 1.00 87.31 97 ILE A N 1
ATOM 775 C CA . ILE A 1 97 ? -3.011 10.534 4.420 1.00 87.31 97 ILE A CA 1
ATOM 776 C C . ILE A 1 97 ? -1.701 11.196 4.851 1.00 87.31 97 ILE A C 1
ATOM 778 O O . ILE A 1 97 ? -1.526 11.520 6.020 1.00 87.31 97 ILE A O 1
ATOM 782 N N . TYR A 1 98 ? -0.788 11.406 3.906 1.00 89.00 98 TYR A N 1
ATOM 783 C CA . TYR A 1 98 ? 0.476 12.073 4.154 1.00 89.00 98 TYR A CA 1
ATOM 784 C C . TYR A 1 98 ? 0.347 13.540 3.761 1.00 89.00 98 TYR A C 1
ATOM 786 O O . TYR A 1 98 ? 0.019 13.843 2.611 1.00 89.00 98 TYR A O 1
ATOM 794 N N . GLU A 1 99 ? 0.648 14.457 4.676 1.00 87.75 99 GLU A N 1
ATOM 795 C CA . GLU A 1 99 ? 0.763 15.884 4.350 1.00 87.75 99 GLU A CA 1
ATOM 796 C C . GLU A 1 99 ? 1.963 16.116 3.415 1.00 87.75 99 GLU A C 1
ATOM 798 O O . GLU A 1 99 ? 1.810 16.684 2.329 1.00 87.75 99 GLU A O 1
ATOM 803 N N . ASP A 1 100 ? 3.110 15.518 3.744 1.00 88.38 100 ASP A N 1
ATOM 804 C CA . ASP A 1 100 ? 4.355 15.524 2.970 1.00 88.38 100 ASP A CA 1
ATOM 805 C C . ASP A 1 100 ? 5.056 14.145 2.973 1.00 88.38 100 ASP A C 1
ATOM 807 O O . ASP A 1 100 ? 4.592 13.176 3.585 1.00 88.38 100 ASP A O 1
ATOM 811 N N . ALA A 1 101 ? 6.151 14.024 2.218 1.00 85.81 101 ALA A N 1
ATOM 812 C CA . ALA A 1 101 ? 6.907 12.777 2.094 1.00 85.81 101 ALA A CA 1
ATOM 813 C C . ALA A 1 101 ? 7.823 12.480 3.301 1.00 85.81 101 ALA A C 1
ATOM 815 O O . ALA A 1 101 ? 8.347 11.376 3.399 1.00 85.81 101 ALA A O 1
ATOM 816 N N . GLY A 1 102 ? 7.981 13.411 4.241 1.00 88.75 102 GLY A N 1
ATOM 817 C CA . GLY A 1 102 ? 8.886 13.307 5.377 1.00 88.75 102 GLY A CA 1
ATOM 818 C C . GLY A 1 102 ? 10.343 13.252 4.928 1.00 88.75 102 GLY A C 1
ATOM 819 O O . GLY A 1 102 ? 10.807 14.098 4.168 1.00 88.75 102 GLY A O 1
ATOM 820 N N . GLU A 1 103 ? 11.055 12.228 5.393 1.00 90.44 103 GLU A N 1
ATOM 821 C CA . GLU A 1 103 ? 12.437 11.924 4.996 1.00 90.44 103 GLU A CA 1
ATOM 822 C C . GLU A 1 103 ? 12.552 11.195 3.645 1.00 90.44 103 GLU A C 1
ATOM 824 O O . GLU A 1 103 ? 13.653 11.018 3.125 1.00 90.44 103 GLU A O 1
ATOM 829 N N . TYR A 1 104 ? 11.426 10.770 3.065 1.00 91.94 104 TYR A N 1
ATOM 830 C CA . TYR A 1 104 ? 11.398 10.036 1.804 1.00 91.94 104 TYR A CA 1
ATOM 831 C C . TYR A 1 104 ? 11.354 10.987 0.610 1.00 91.94 104 TYR A C 1
ATOM 833 O O . TYR A 1 104 ? 10.780 12.072 0.666 1.00 91.94 104 TYR A O 1
ATOM 841 N N . GLU A 1 105 ? 11.884 10.530 -0.525 1.00 89.62 105 GLU A N 1
ATOM 842 C CA . GLU A 1 105 ? 11.884 11.303 -1.772 1.00 89.62 105 GLU A CA 1
ATOM 843 C C . GLU A 1 105 ? 10.462 11.632 -2.255 1.00 89.62 105 GLU A C 1
ATOM 845 O O . GLU A 1 105 ? 10.202 12.707 -2.793 1.00 89.62 105 GLU A O 1
ATOM 850 N N . THR A 1 106 ? 9.514 10.707 -2.065 1.00 93.44 106 THR A N 1
ATOM 851 C CA . THR A 1 106 ? 8.133 10.862 -2.531 1.00 93.44 106 THR A CA 1
ATOM 852 C C . THR A 1 106 ? 7.132 10.193 -1.583 1.00 93.44 106 THR A C 1
ATOM 854 O O . THR A 1 106 ? 7.454 9.219 -0.901 1.00 93.44 106 THR A O 1
ATOM 857 N N . LYS A 1 107 ? 5.873 10.662 -1.571 1.00 93.00 107 LYS A N 1
ATOM 858 C CA . LYS A 1 107 ? 4.787 10.015 -0.803 1.00 93.00 107 LYS A CA 1
ATOM 859 C C . LYS A 1 107 ? 4.590 8.528 -1.173 1.00 93.00 107 LYS A C 1
ATOM 861 O O . LYS A 1 107 ? 4.399 7.732 -0.260 1.00 93.00 107 LYS A O 1
ATOM 866 N N . PRO A 1 108 ? 4.672 8.105 -2.454 1.00 93.31 108 PRO A N 1
ATOM 867 C CA . PRO A 1 108 ? 4.695 6.684 -2.808 1.00 93.31 108 PRO A CA 1
ATOM 868 C C . PRO A 1 108 ? 5.853 5.891 -2.189 1.00 93.31 108 PRO A C 1
ATOM 870 O O . PRO A 1 108 ? 5.652 4.741 -1.807 1.00 93.31 108 PRO A O 1
ATOM 873 N N . ALA A 1 109 ? 7.049 6.482 -2.081 1.00 91.94 109 ALA A N 1
ATOM 874 C CA . ALA A 1 109 ? 8.188 5.825 -1.439 1.00 91.94 109 ALA A CA 1
ATOM 875 C C . ALA A 1 109 ? 7.941 5.623 0.063 1.00 91.94 109 ALA A C 1
ATOM 877 O O . ALA A 1 109 ? 8.175 4.525 0.565 1.00 91.94 109 ALA A O 1
ATOM 878 N N . ARG A 1 110 ? 7.380 6.636 0.738 1.00 94.38 110 ARG A N 1
ATOM 879 C CA . ARG A 1 110 ? 6.940 6.538 2.137 1.00 94.38 110 ARG A CA 1
ATOM 880 C C . ARG A 1 110 ? 5.881 5.452 2.331 1.00 94.38 110 ARG A C 1
ATOM 882 O O . ARG A 1 110 ? 6.062 4.570 3.154 1.00 94.38 110 ARG A O 1
ATOM 889 N N . LEU A 1 111 ? 4.826 5.448 1.511 1.00 94.25 111 LEU A N 1
ATOM 890 C CA . LEU A 1 111 ? 3.777 4.422 1.578 1.00 94.25 111 LEU A CA 1
ATOM 891 C C . LEU A 1 111 ? 4.342 3.003 1.435 1.00 94.25 111 LEU A C 1
ATOM 893 O O . LEU A 1 111 ? 3.925 2.088 2.136 1.00 94.25 111 LEU A O 1
ATOM 897 N N . ARG A 1 112 ? 5.283 2.813 0.507 1.00 94.44 112 ARG A N 1
ATOM 898 C CA . ARG A 1 112 ? 5.936 1.520 0.289 1.00 94.44 112 ARG A CA 1
ATOM 899 C C . ARG A 1 112 ? 6.758 1.087 1.501 1.00 94.44 112 ARG A C 1
ATOM 901 O O . ARG A 1 112 ? 6.696 -0.083 1.864 1.00 94.44 112 ARG A O 1
ATOM 908 N N . HIS A 1 113 ? 7.498 2.013 2.110 1.00 94.94 113 HIS A N 1
ATOM 909 C CA . HIS A 1 113 ? 8.203 1.750 3.361 1.00 94.94 113 HIS A CA 1
ATOM 910 C C . HIS A 1 113 ? 7.222 1.314 4.455 1.00 94.94 113 HIS A C 1
ATOM 912 O O . HIS A 1 113 ? 7.379 0.231 5.013 1.00 94.94 113 HIS A O 1
ATOM 918 N N . ASP A 1 114 ? 6.163 2.094 4.676 1.00 94.62 114 ASP A N 1
ATOM 919 C CA . ASP A 1 114 ? 5.160 1.804 5.700 1.00 94.62 114 ASP A CA 1
ATOM 920 C C . ASP A 1 114 ? 4.494 0.437 5.462 1.00 94.62 114 ASP A C 1
ATOM 922 O O . ASP A 1 114 ? 4.292 -0.331 6.393 1.00 94.62 114 ASP A O 1
ATOM 926 N N . PHE A 1 115 ? 4.213 0.064 4.209 1.00 95.31 115 PHE A N 1
ATOM 927 C CA . PHE A 1 115 ? 3.666 -1.258 3.881 1.00 95.31 115 PHE A CA 1
ATOM 928 C C . PHE A 1 115 ? 4.627 -2.399 4.218 1.00 95.31 115 PHE A C 1
ATOM 930 O O . PHE A 1 115 ? 4.197 -3.423 4.746 1.00 95.31 115 PHE A O 1
ATOM 937 N N . ASN A 1 116 ? 5.919 -2.239 3.933 1.00 94.12 116 ASN A N 1
ATOM 938 C CA . ASN A 1 116 ? 6.923 -3.227 4.318 1.00 94.12 116 ASN A CA 1
ATOM 939 C C . ASN A 1 116 ? 7.042 -3.333 5.845 1.00 94.12 116 ASN A C 1
ATOM 941 O O . ASN A 1 116 ? 7.149 -4.440 6.373 1.00 94.12 116 ASN A O 1
ATOM 945 N N . GLU A 1 117 ? 6.974 -2.207 6.556 1.00 94.69 117 GLU A N 1
ATOM 946 C CA . GLU A 1 117 ? 6.994 -2.180 8.017 1.00 94.69 117 GLU A CA 1
ATOM 947 C C . GLU A 1 117 ? 5.771 -2.889 8.614 1.00 94.69 117 GLU A C 1
ATOM 949 O O . GLU A 1 117 ? 5.928 -3.726 9.503 1.00 94.69 117 GLU A O 1
ATOM 954 N N . ILE A 1 118 ? 4.572 -2.642 8.074 1.00 94.25 118 ILE A N 1
ATOM 955 C CA . ILE A 1 118 ? 3.335 -3.326 8.480 1.00 94.25 118 ILE A CA 1
ATOM 956 C C . ILE A 1 118 ? 3.477 -4.839 8.327 1.00 94.25 118 ILE A C 1
ATOM 958 O O . ILE A 1 118 ? 3.193 -5.582 9.262 1.00 94.25 118 ILE A O 1
ATOM 962 N N . LEU A 1 119 ? 3.935 -5.304 7.161 1.00 93.31 119 LEU A N 1
ATOM 963 C CA . LEU A 1 119 ? 4.091 -6.737 6.906 1.00 93.31 119 LEU A CA 1
ATOM 964 C C . LEU A 1 119 ? 5.181 -7.370 7.777 1.00 93.31 119 LEU A C 1
ATOM 966 O O . LEU A 1 119 ? 5.032 -8.518 8.183 1.00 93.31 119 LEU A O 1
ATOM 970 N N . THR A 1 120 ? 6.244 -6.626 8.088 1.00 93.19 120 THR A N 1
ATOM 971 C CA . THR A 1 120 ? 7.313 -7.094 8.981 1.00 93.19 120 THR A CA 1
ATOM 972 C C . THR A 1 120 ? 6.797 -7.259 10.408 1.00 93.19 120 THR A C 1
ATOM 974 O O . THR A 1 120 ? 6.995 -8.313 11.002 1.00 93.19 120 THR A O 1
ATOM 977 N N . ARG A 1 121 ? 6.082 -6.258 10.941 1.00 91.88 121 ARG A N 1
ATOM 978 C CA . ARG A 1 121 ? 5.494 -6.319 12.289 1.00 91.88 121 ARG A CA 1
ATOM 979 C C . ARG A 1 121 ? 4.450 -7.428 12.404 1.00 91.88 121 ARG A C 1
ATOM 981 O O . ARG A 1 121 ? 4.514 -8.222 13.334 1.00 91.88 121 ARG A O 1
ATOM 988 N N . ALA A 1 122 ? 3.561 -7.532 11.416 1.00 89.31 122 ALA A N 1
ATOM 989 C CA . ALA A 1 122 ? 2.547 -8.581 11.376 1.00 89.31 122 ALA A CA 1
ATOM 990 C C . ALA A 1 122 ? 3.163 -9.990 11.312 1.00 89.31 122 ALA A C 1
ATOM 992 O O . ALA A 1 122 ? 2.604 -10.922 11.875 1.00 89.31 122 ALA A O 1
ATOM 993 N N . ALA A 1 123 ? 4.319 -10.161 10.657 1.00 87.19 123 ALA A N 1
ATOM 994 C CA . ALA A 1 123 ? 5.028 -11.440 10.651 1.00 87.19 123 ALA A CA 1
ATOM 995 C C . ALA A 1 123 ? 5.623 -11.789 12.026 1.00 87.19 123 ALA A C 1
ATOM 997 O O . ALA A 1 123 ? 5.609 -12.956 12.402 1.00 87.19 123 ALA A O 1
ATOM 998 N N . THR A 1 124 ? 6.108 -10.798 12.783 1.00 83.00 124 THR A N 1
ATOM 999 C CA . THR A 1 124 ? 6.658 -11.012 14.134 1.00 83.00 124 THR A CA 1
ATOM 1000 C C . THR A 1 124 ? 5.577 -11.401 15.146 1.00 83.00 124 THR A C 1
ATOM 1002 O O . THR A 1 124 ? 5.821 -12.253 15.989 1.00 83.00 124 THR A O 1
ATOM 1005 N N . GLU A 1 125 ? 4.365 -10.851 15.032 1.00 68.12 125 GLU A N 1
ATOM 1006 C CA . GLU A 1 125 ? 3.243 -11.185 15.929 1.00 68.12 125 GLU A CA 1
ATOM 1007 C C . GLU A 1 125 ? 2.694 -12.612 15.746 1.00 68.12 125 GLU A C 1
ATOM 1009 O O . GLU A 1 125 ? 1.972 -13.102 16.607 1.00 68.12 125 GLU A O 1
ATOM 1014 N N . ILE A 1 126 ? 3.025 -13.292 14.642 1.00 61.75 126 ILE A N 1
ATOM 1015 C CA . ILE A 1 126 ? 2.633 -14.692 14.399 1.00 61.75 126 ILE A CA 1
ATOM 1016 C C . ILE A 1 126 ? 3.584 -15.676 15.111 1.00 61.75 126 ILE A C 1
ATOM 1018 O O . ILE A 1 126 ? 3.224 -16.837 15.314 1.00 61.75 126 ILE A O 1
ATOM 1022 N N . GLU A 1 127 ? 4.798 -15.243 15.460 1.00 58.28 127 GLU A N 1
ATOM 1023 C CA . GLU A 1 127 ? 5.841 -16.102 16.040 1.00 58.28 127 GLU A CA 1
ATOM 1024 C C . GLU A 1 127 ? 5.847 -16.134 17.584 1.00 58.28 127 GLU A C 1
ATOM 1026 O O . GLU A 1 127 ? 6.514 -17.005 18.149 1.00 58.28 127 GLU A O 1
ATOM 1031 N N . ASP A 1 128 ? 5.090 -15.247 18.246 1.00 48.75 128 ASP A N 1
ATOM 1032 C CA . ASP A 1 128 ? 4.900 -15.174 19.711 1.00 48.75 128 ASP A CA 1
ATOM 1033 C C . ASP A 1 128 ? 3.599 -15.863 20.184 1.00 48.75 128 ASP A C 1
ATOM 1035 O O . ASP A 1 128 ? 3.633 -16.537 21.246 1.00 48.75 128 ASP A O 1
#

pLDDT: mean 83.19, std 14.12, range [40.62, 95.31]

Secondary structure (DSSP, 8-state):
--HHHHHHT---SSS-HHHHHHHHHHSTTTT-TTSSHHHHHHHHHHHHHTTTTPPPPB-TTSPBPPHHHHHHHHHHHHHHHHHTS-HHHHHHHHHTT-SS-TTSSSHHHHHHHHHHHHHHHHHHTTT-

Radius of gyration: 14.93 Å; chains: 1; bounding box: 33×32×47 Å